Protein AF-A0A1A8CKP6-F1 (afdb_monomer_lite)

pLDDT: mean 89.67, std 7.78, range [50.56, 97.0]

Organism: Nothobranchius kadleci (NCBI:txid1051664)

Radius of gyration: 50.71 Å; chains: 1; bounding box: 102×55×140 Å

InterPro domains:
  IPR008795 Prominin [PF05478] (8-173)
  IPR008795 Prominin [PTHR22730] (8-176)

Structure (mmCIF, N/CA/C/O backbone):
data_AF-A0A1A8CKP6-F1
#
_entry.id   AF-A0A1A8CKP6-F1
#
loop_
_atom_site.group_PDB
_atom_site.id
_atom_site.type_symbol
_atom_site.label_atom_id
_atom_site.label_alt_id
_atom_site.label_comp_id
_atom_site.label_asym_id
_atom_site.label_entity_id
_atom_site.label_seq_id
_atom_site.pdbx_PDB_ins_code
_atom_site.Cartn_x
_atom_site.Cartn_y
_atom_site.Cartn_z
_atom_site.occupancy
_atom_site.B_iso_or_equiv
_atom_site.auth_seq_id
_atom_site.auth_comp_id
_atom_site.auth_asym_id
_atom_site.auth_atom_id
_atom_site.pdbx_PDB_model_num
ATOM 1 N N . ALA A 1 1 ? -4.668 2.324 26.927 1.00 61.16 1 ALA A N 1
ATOM 2 C CA . ALA 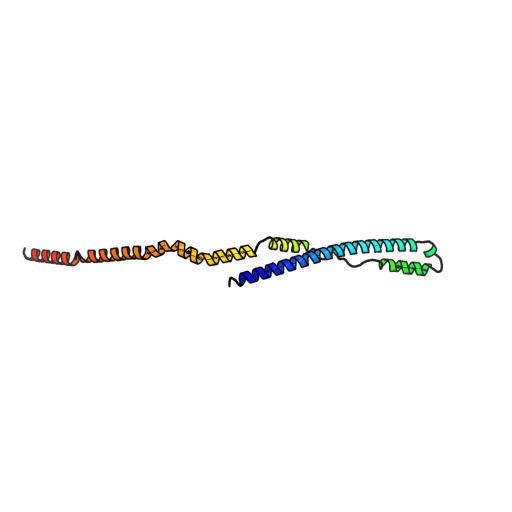A 1 1 ? -4.514 1.127 26.066 1.00 61.16 1 ALA A CA 1
ATOM 3 C C . ALA A 1 1 ? -5.245 1.332 24.735 1.00 61.16 1 ALA A C 1
ATOM 5 O O . ALA A 1 1 ? -4.604 1.538 23.712 1.00 61.16 1 ALA A O 1
ATOM 6 N N . LEU A 1 2 ? -6.572 1.483 24.782 1.00 67.00 2 LEU A N 1
ATOM 7 C CA . LEU A 1 2 ? -7.364 2.400 23.939 1.00 67.00 2 LEU A CA 1
ATOM 8 C C . LEU A 1 2 ? -6.709 3.827 24.022 1.00 67.00 2 LEU A C 1
ATOM 10 O O . LEU A 1 2 ? -5.771 3.989 24.779 1.00 67.00 2 LEU A O 1
ATOM 14 N N . ARG A 1 3 ? -7.046 4.888 23.297 1.00 71.12 3 ARG A N 1
ATOM 15 C CA . ARG A 1 3 ? -6.245 6.116 23.032 1.00 71.12 3 ARG A CA 1
ATOM 16 C C . ARG A 1 3 ? -4.910 5.836 22.337 1.00 71.12 3 ARG A C 1
ATOM 18 O O . ARG A 1 3 ? -4.742 6.246 21.197 1.00 71.12 3 ARG A O 1
ATOM 25 N N . MET A 1 4 ? -4.011 5.064 22.950 1.00 77.81 4 MET A N 1
ATOM 26 C CA . MET A 1 4 ? -2.770 4.607 22.307 1.00 77.81 4 MET A CA 1
ATOM 27 C C . MET A 1 4 ? -3.045 3.782 21.044 1.00 77.81 4 MET A C 1
ATOM 29 O O . MET A 1 4 ? -2.366 3.965 20.041 1.00 77.81 4 MET A O 1
ATOM 33 N N . ALA A 1 5 ? -4.055 2.907 21.063 1.00 78.69 5 ALA A N 1
ATOM 34 C CA . ALA A 1 5 ? -4.473 2.171 19.870 1.00 78.69 5 ALA A CA 1
ATOM 35 C C . ALA A 1 5 ? -4.981 3.102 18.751 1.00 78.69 5 ALA A C 1
ATOM 37 O O . ALA A 1 5 ? -4.687 2.863 17.587 1.00 78.69 5 ALA A O 1
ATOM 38 N N . GLY A 1 6 ? -5.683 4.189 19.097 1.00 83.88 6 GLY A N 1
ATOM 39 C CA . GLY A 1 6 ? -6.167 5.169 18.119 1.00 83.88 6 GLY A CA 1
ATOM 40 C C . GLY A 1 6 ? -5.024 5.940 17.464 1.00 83.88 6 GLY A C 1
ATOM 41 O O . GLY A 1 6 ? -4.939 5.980 16.242 1.00 83.88 6 GLY A O 1
ATOM 42 N N . ALA A 1 7 ? -4.080 6.432 18.271 1.00 86.44 7 ALA A N 1
ATOM 43 C CA . ALA A 1 7 ? -2.882 7.107 17.772 1.00 86.44 7 ALA A CA 1
ATOM 44 C C . ALA A 1 7 ? -2.038 6.203 16.850 1.00 86.44 7 ALA A C 1
ATOM 46 O O . ALA A 1 7 ? -1.516 6.655 15.832 1.00 86.44 7 ALA A O 1
ATOM 47 N N . LYS A 1 8 ? -1.937 4.903 17.166 1.00 88.44 8 LYS A N 1
ATOM 48 C CA . LYS A 1 8 ? -1.268 3.923 16.296 1.00 88.44 8 LYS A CA 1
ATOM 49 C C . LYS A 1 8 ? -1.976 3.757 14.951 1.00 88.44 8 LYS A C 1
ATOM 51 O O . LYS A 1 8 ? -1.299 3.677 13.931 1.00 88.44 8 LYS A O 1
ATOM 56 N N . VAL A 1 9 ? -3.310 3.722 14.938 1.00 90.38 9 VAL A N 1
ATOM 57 C CA . VAL A 1 9 ? -4.084 3.622 13.691 1.00 90.38 9 VAL A CA 1
ATOM 58 C C . VAL A 1 9 ? -3.914 4.878 12.839 1.00 90.38 9 VAL A C 1
ATOM 60 O O . VAL A 1 9 ? -3.652 4.757 11.648 1.00 90.38 9 VAL A O 1
ATOM 63 N N . GLU A 1 10 ? -3.976 6.073 13.425 1.00 89.06 10 GLU A N 1
ATOM 64 C CA . GLU A 1 10 ? -3.737 7.324 12.688 1.00 89.06 10 GLU A CA 1
ATOM 65 C C . GLU A 1 10 ? -2.333 7.375 12.076 1.00 89.06 10 GLU A C 1
ATOM 67 O O . GLU A 1 10 ? -2.177 7.718 10.902 1.00 89.06 10 GLU A O 1
ATOM 72 N N . SER A 1 11 ? -1.315 6.965 12.839 1.00 92.94 11 SER A N 1
ATOM 73 C CA . SER A 1 11 ? 0.056 6.857 12.336 1.00 92.94 11 SER A CA 1
ATOM 74 C C . SER A 1 11 ? 0.171 5.851 11.187 1.00 92.94 11 SER A C 1
ATOM 76 O O . SER A 1 11 ? 0.841 6.146 10.199 1.00 92.94 11 SER A O 1
ATOM 78 N N . ALA A 1 12 ? -0.504 4.701 11.274 1.00 92.31 12 ALA A N 1
ATOM 79 C CA . ALA A 1 12 ? -0.526 3.711 10.200 1.00 92.31 12 ALA A CA 1
ATOM 80 C C . ALA A 1 12 ? -1.236 4.239 8.943 1.00 92.31 12 ALA A C 1
ATOM 82 O O . ALA A 1 12 ? -0.729 4.064 7.841 1.00 92.31 12 ALA A O 1
ATOM 83 N N . ILE A 1 13 ? -2.364 4.943 9.087 1.00 91.50 13 ILE A N 1
ATOM 84 C CA . ILE A 1 13 ? -3.065 5.579 7.959 1.00 91.50 13 ILE A CA 1
ATOM 85 C C . ILE A 1 13 ? -2.156 6.602 7.272 1.00 91.50 13 ILE A C 1
ATOM 87 O O . ILE A 1 13 ? -2.108 6.648 6.044 1.00 91.50 13 ILE A O 1
ATOM 91 N N . LYS A 1 14 ? -1.415 7.407 8.045 1.00 92.94 14 LYS A N 1
ATOM 92 C CA . LYS A 1 14 ? -0.443 8.359 7.494 1.00 92.94 14 LYS A CA 1
ATOM 93 C C . LYS A 1 14 ? 0.638 7.641 6.679 1.00 92.94 14 LYS A C 1
ATOM 95 O O . LYS A 1 14 ? 0.820 7.976 5.514 1.00 92.94 14 LYS A O 1
ATOM 100 N N . ALA A 1 15 ? 1.263 6.610 7.246 1.00 95.06 15 ALA A N 1
ATOM 101 C CA . ALA A 1 15 ? 2.265 5.809 6.542 1.00 95.06 15 ALA A CA 1
ATOM 102 C C . ALA A 1 15 ? 1.704 5.156 5.263 1.00 95.06 15 ALA A C 1
ATOM 104 O O . ALA A 1 15 ? 2.392 5.077 4.248 1.00 95.06 15 ALA A O 1
ATOM 105 N N . MET A 1 16 ? 0.436 4.732 5.270 1.00 94.31 16 MET A N 1
ATOM 106 C CA . MET A 1 16 ? -0.230 4.169 4.089 1.00 94.31 16 MET A CA 1
ATOM 107 C C . MET A 1 16 ? -0.461 5.211 2.988 1.00 94.31 16 MET A C 1
ATOM 109 O O . MET A 1 16 ? -0.355 4.870 1.812 1.00 94.31 16 MET A O 1
ATOM 113 N N . ARG A 1 17 ? -0.738 6.476 3.335 1.00 94.50 17 ARG A N 1
ATOM 114 C CA . ARG A 1 17 ? -0.826 7.571 2.350 1.00 94.50 17 ARG A CA 1
ATOM 115 C C . ARG A 1 17 ? 0.532 7.874 1.723 1.00 94.50 17 ARG A C 1
ATOM 117 O O . ARG A 1 17 ? 0.626 7.918 0.506 1.00 94.50 17 ARG A O 1
ATOM 124 N N . GLU A 1 18 ? 1.579 7.973 2.536 1.00 96.44 18 GLU A N 1
ATOM 125 C CA . GLU A 1 18 ? 2.952 8.164 2.044 1.00 96.44 18 GLU A CA 1
ATOM 126 C C . GLU A 1 18 ? 3.391 6.988 1.151 1.00 96.44 18 GLU A C 1
ATOM 128 O O . GLU A 1 18 ? 3.979 7.177 0.089 1.00 96.44 18 GLU A O 1
ATOM 133 N N . THR A 1 19 ? 3.029 5.758 1.532 1.00 96.06 19 THR A N 1
ATOM 134 C CA . THR A 1 19 ? 3.286 4.555 0.723 1.00 96.06 19 THR A CA 1
ATOM 135 C C . THR A 1 19 ? 2.539 4.602 -0.608 1.00 96.06 19 THR A C 1
ATOM 137 O O . THR A 1 19 ? 3.095 4.208 -1.630 1.00 96.06 19 THR A O 1
ATOM 140 N N . LYS A 1 20 ? 1.292 5.090 -0.626 1.00 96.06 20 LYS A N 1
ATOM 141 C CA . LYS A 1 20 ? 0.529 5.277 -1.866 1.00 96.06 20 LYS A CA 1
ATOM 142 C C . LYS A 1 20 ? 1.260 6.225 -2.815 1.00 96.06 20 LYS A C 1
ATOM 144 O O . LYS A 1 20 ? 1.483 5.853 -3.961 1.00 96.06 20 LYS A O 1
ATOM 149 N N . GLU A 1 21 ? 1.655 7.398 -2.331 1.00 96.69 21 GLU A N 1
ATOM 150 C CA . GLU A 1 21 ? 2.362 8.406 -3.132 1.00 96.69 21 GLU A CA 1
ATOM 151 C C . GLU A 1 21 ? 3.684 7.852 -3.681 1.00 96.69 21 GLU A C 1
ATOM 153 O O . GLU A 1 21 ? 4.000 8.013 -4.860 1.00 96.69 21 GLU A O 1
ATOM 158 N N . ALA A 1 22 ? 4.437 7.122 -2.854 1.00 96.75 22 ALA A N 1
ATOM 159 C CA . ALA A 1 22 ? 5.660 6.457 -3.287 1.00 96.75 22 ALA A CA 1
ATOM 160 C C . ALA A 1 22 ? 5.398 5.415 -4.391 1.00 96.75 22 ALA A C 1
ATOM 162 O O . ALA A 1 22 ? 6.134 5.369 -5.376 1.00 96.75 22 ALA A O 1
ATOM 163 N N . LEU A 1 23 ? 4.343 4.603 -4.262 1.00 96.62 23 LEU A N 1
ATOM 164 C CA . LEU A 1 23 ? 3.963 3.614 -5.275 1.00 96.62 23 LEU A CA 1
ATOM 165 C C . LEU A 1 23 ? 3.502 4.269 -6.584 1.00 96.62 23 LEU A C 1
ATOM 167 O O . LEU A 1 23 ? 3.857 3.779 -7.653 1.00 96.62 23 LEU A O 1
ATOM 171 N N . GLU A 1 24 ? 2.758 5.374 -6.521 1.00 96.12 24 GLU A N 1
ATOM 172 C CA . GLU A 1 24 ? 2.342 6.145 -7.702 1.00 96.12 24 GLU A CA 1
ATOM 173 C C . GLU A 1 24 ? 3.556 6.728 -8.439 1.00 96.12 24 GLU A C 1
ATOM 175 O O . GLU A 1 24 ? 3.670 6.586 -9.659 1.00 96.12 24 GLU A O 1
ATOM 180 N N . ASN A 1 25 ? 4.519 7.286 -7.701 1.00 96.19 25 ASN A N 1
ATOM 181 C CA . ASN A 1 25 ? 5.767 7.800 -8.268 1.00 96.19 25 ASN A CA 1
ATOM 182 C C . ASN A 1 25 ? 6.609 6.698 -8.922 1.00 96.19 25 ASN A C 1
ATOM 184 O O . ASN A 1 25 ? 7.138 6.896 -10.018 1.00 96.19 25 ASN A O 1
ATOM 188 N N . VAL A 1 26 ? 6.722 5.530 -8.280 1.00 94.94 26 VAL A N 1
ATOM 189 C CA . VAL A 1 26 ? 7.426 4.372 -8.852 1.00 94.94 26 VAL A CA 1
ATOM 190 C C . VAL A 1 26 ? 6.719 3.878 -10.110 1.00 94.94 26 VAL A C 1
ATOM 192 O O . VAL A 1 26 ? 7.391 3.624 -11.104 1.00 94.94 26 VAL A O 1
ATOM 195 N N . SER A 1 27 ? 5.386 3.795 -10.101 1.00 94.06 27 SER A N 1
ATOM 196 C CA . SER A 1 27 ? 4.596 3.385 -11.267 1.00 94.06 27 SER A CA 1
ATOM 197 C C . SER A 1 27 ? 4.840 4.304 -12.466 1.00 94.06 27 SER A C 1
ATOM 199 O O . SER A 1 27 ? 5.135 3.827 -13.556 1.00 94.06 27 SER A O 1
ATOM 201 N N . SER A 1 28 ? 4.777 5.620 -12.250 1.00 94.75 28 SER A N 1
ATOM 202 C CA . SER A 1 28 ? 5.016 6.628 -13.292 1.00 94.75 28 SER A CA 1
ATOM 203 C C . SER A 1 28 ? 6.460 6.605 -13.809 1.00 94.75 28 SER A C 1
ATOM 205 O O . SER A 1 28 ? 6.717 6.654 -15.015 1.00 94.75 28 SER A O 1
ATOM 207 N N . SER A 1 29 ? 7.425 6.461 -12.897 1.00 94.69 29 SER A N 1
ATOM 208 C CA . SER A 1 29 ? 8.843 6.358 -13.257 1.00 94.69 29 SER A CA 1
ATOM 209 C C . SER A 1 29 ? 9.128 5.094 -14.066 1.00 94.69 29 SER A C 1
ATOM 211 O O . SER A 1 29 ? 9.914 5.136 -15.010 1.00 94.69 29 SER A O 1
ATOM 213 N N . LEU A 1 30 ? 8.482 3.978 -13.717 1.00 93.69 30 LEU A N 1
ATOM 214 C CA . LEU A 1 30 ? 8.603 2.713 -14.431 1.00 93.69 30 LEU A CA 1
ATOM 215 C C . LEU A 1 30 ? 8.048 2.821 -15.853 1.00 93.69 30 LEU A C 1
ATOM 217 O O . LEU A 1 30 ? 8.727 2.416 -16.793 1.00 93.69 30 LEU A O 1
ATOM 221 N N . GLU A 1 31 ? 6.865 3.413 -16.015 1.00 92.00 31 GLU A N 1
ATOM 222 C CA . GLU A 1 31 ? 6.255 3.659 -17.325 1.00 92.00 31 GLU A CA 1
ATOM 223 C C . GLU A 1 31 ? 7.159 4.533 -18.206 1.00 92.00 31 GLU A C 1
ATOM 225 O O . GLU A 1 31 ? 7.483 4.163 -19.335 1.00 92.00 31 GLU A O 1
ATOM 230 N N . THR A 1 32 ? 7.655 5.647 -17.657 1.00 94.06 32 THR A N 1
ATOM 231 C CA . THR A 1 32 ? 8.569 6.558 -18.365 1.00 94.06 32 THR A CA 1
ATOM 232 C C . THR A 1 32 ? 9.870 5.861 -18.765 1.00 94.06 32 THR A C 1
ATOM 234 O O . THR A 1 32 ? 10.362 6.044 -19.880 1.00 94.06 32 THR A O 1
ATOM 237 N N . LEU A 1 33 ? 10.440 5.047 -17.871 1.00 93.00 33 LEU A N 1
ATOM 238 C CA . LEU A 1 33 ? 11.661 4.292 -18.140 1.00 93.00 33 LEU A CA 1
ATOM 239 C C . LEU A 1 33 ? 11.447 3.265 -19.255 1.00 93.00 33 LEU A C 1
ATOM 241 O O . LEU A 1 33 ? 12.279 3.163 -20.154 1.00 93.00 33 LEU A O 1
ATOM 245 N N . GLN A 1 34 ? 10.347 2.514 -19.209 1.00 90.88 34 GLN A N 1
ATOM 246 C CA . GLN A 1 34 ? 10.029 1.494 -20.207 1.00 90.88 34 GLN A CA 1
ATOM 247 C C . GLN A 1 34 ? 9.763 2.111 -21.588 1.00 90.88 34 GLN A C 1
ATOM 249 O O . GLN A 1 34 ? 10.306 1.622 -22.580 1.00 90.88 34 GLN A O 1
ATOM 254 N N . ASP A 1 35 ? 9.012 3.213 -21.658 1.00 92.00 35 ASP A N 1
ATOM 255 C CA . ASP A 1 35 ? 8.773 3.951 -22.906 1.00 92.00 35 ASP A CA 1
ATOM 256 C C . ASP A 1 35 ? 10.067 4.561 -23.471 1.00 92.00 35 ASP A C 1
ATOM 258 O O . ASP A 1 35 ? 10.405 4.357 -24.641 1.00 92.00 35 ASP A O 1
ATOM 262 N N . GLY A 1 36 ? 10.843 5.257 -22.632 1.00 92.56 36 GLY A N 1
ATOM 263 C CA . GLY A 1 36 ? 12.115 5.863 -23.029 1.00 92.56 36 GLY A CA 1
ATOM 264 C C . GLY A 1 36 ? 13.126 4.829 -23.527 1.00 92.56 36 GLY A C 1
ATOM 265 O O . GLY A 1 36 ? 13.792 5.039 -24.543 1.00 92.56 36 GLY A O 1
ATOM 266 N N . MET A 1 37 ? 13.189 3.676 -22.862 1.00 90.94 37 MET A N 1
ATOM 267 C CA . MET A 1 37 ? 14.007 2.544 -23.280 1.00 90.94 37 MET A CA 1
ATOM 268 C C . MET A 1 37 ? 13.549 1.970 -24.625 1.00 90.94 37 MET A C 1
ATOM 270 O O . MET A 1 37 ? 14.383 1.740 -25.501 1.00 90.94 37 MET A O 1
ATOM 274 N N . GLY A 1 38 ? 12.241 1.766 -24.814 1.00 90.56 38 GLY A N 1
ATOM 275 C CA . GLY A 1 38 ? 11.685 1.265 -26.072 1.00 90.56 38 GLY A CA 1
ATOM 276 C C . GLY A 1 38 ? 12.020 2.180 -27.253 1.00 90.56 38 GLY A C 1
ATOM 277 O O . GLY A 1 38 ? 12.462 1.710 -28.304 1.00 90.56 38 GLY A O 1
ATOM 278 N N . LYS A 1 39 ? 11.908 3.498 -27.055 1.00 93.81 39 LYS A N 1
ATOM 279 C CA . LYS A 1 39 ? 12.308 4.510 -28.044 1.00 93.81 39 LYS A CA 1
ATOM 280 C C . LYS A 1 39 ? 13.804 4.465 -28.338 1.00 93.81 39 LYS A C 1
ATOM 282 O O . LYS A 1 39 ? 14.184 4.407 -29.504 1.00 93.81 39 LYS A O 1
ATOM 287 N N . LEU A 1 40 ? 14.650 4.440 -27.307 1.00 93.25 40 LEU A N 1
ATOM 288 C CA . LEU A 1 40 ? 16.104 4.385 -27.480 1.00 93.25 40 LEU A CA 1
ATOM 289 C C . LEU A 1 40 ? 16.534 3.113 -28.224 1.00 93.25 40 LEU A C 1
ATOM 291 O O . LEU A 1 40 ? 17.385 3.176 -29.110 1.00 93.25 40 LEU A O 1
ATOM 295 N N . GLN A 1 41 ? 15.916 1.971 -27.912 1.00 92.38 41 GLN A N 1
ATOM 296 C CA . GLN A 1 41 ? 16.173 0.704 -28.590 1.00 92.38 41 GLN A CA 1
ATOM 297 C C . GLN A 1 41 ? 15.787 0.771 -30.072 1.00 92.38 41 GLN A C 1
ATOM 299 O O . GLN A 1 41 ? 16.560 0.324 -30.920 1.00 92.38 41 GLN A O 1
ATOM 304 N N . ALA A 1 42 ? 14.632 1.360 -30.395 1.00 92.81 42 ALA A N 1
ATOM 305 C CA . ALA A 1 42 ? 14.202 1.564 -31.776 1.00 92.81 42 ALA A CA 1
ATOM 306 C C . ALA A 1 42 ? 15.145 2.509 -32.541 1.00 92.81 42 ALA A C 1
ATOM 308 O O . ALA A 1 42 ? 15.540 2.197 -33.665 1.00 92.81 42 ALA A O 1
ATOM 309 N N . SER A 1 43 ? 15.563 3.620 -31.925 1.00 95.69 43 SER A N 1
ATOM 310 C CA . SER A 1 43 ? 16.521 4.558 -32.520 1.00 95.69 43 SER A CA 1
ATOM 311 C C . SER A 1 43 ? 17.871 3.898 -32.797 1.00 95.69 43 SER A C 1
ATOM 313 O O . SER A 1 43 ? 18.363 3.975 -33.917 1.00 95.69 43 SER A O 1
ATOM 315 N N . LEU A 1 44 ? 18.447 3.187 -31.822 1.00 94.69 44 LEU A N 1
ATOM 316 C CA . LEU A 1 44 ? 19.718 2.470 -31.996 1.00 94.69 44 LEU A CA 1
ATOM 317 C C . LEU A 1 44 ? 19.629 1.385 -33.074 1.00 94.69 44 LEU A C 1
ATOM 319 O O . LEU A 1 44 ? 20.559 1.232 -33.863 1.00 94.69 44 LEU A O 1
ATOM 323 N N . ALA A 1 45 ? 18.513 0.653 -33.140 1.00 93.69 45 ALA A N 1
ATOM 324 C CA . ALA A 1 45 ? 18.280 -0.324 -34.199 1.00 93.69 45 ALA A CA 1
ATOM 325 C C . ALA A 1 45 ? 18.227 0.341 -35.585 1.00 93.69 45 ALA A C 1
ATOM 327 O O . ALA A 1 45 ? 18.812 -0.185 -36.534 1.00 93.69 45 ALA A O 1
ATOM 328 N N . GLY A 1 46 ? 17.584 1.509 -35.687 1.00 95.81 46 GLY A N 1
ATOM 329 C CA . GLY A 1 46 ? 17.557 2.329 -36.898 1.00 95.81 46 GLY A CA 1
ATOM 330 C C . GLY A 1 46 ? 18.950 2.798 -37.320 1.00 95.81 46 GLY A C 1
ATOM 331 O O . GLY A 1 46 ? 19.356 2.554 -38.453 1.00 95.81 46 GLY A O 1
ATOM 332 N N . GLU A 1 47 ? 19.720 3.387 -36.405 1.00 95.75 47 GLU A N 1
ATOM 333 C CA . GLU A 1 47 ? 21.097 3.831 -36.667 1.00 95.75 47 GLU A CA 1
ATOM 334 C C . GLU A 1 47 ? 22.007 2.671 -37.078 1.00 95.75 47 GLU A C 1
ATOM 336 O O . GLU A 1 47 ? 22.771 2.768 -38.040 1.00 95.75 47 GLU A O 1
ATOM 341 N N . ARG A 1 48 ? 21.883 1.523 -36.404 1.00 95.88 48 ARG A N 1
ATOM 342 C CA . ARG A 1 48 ? 22.624 0.310 -36.754 1.00 95.88 48 ARG A CA 1
ATOM 343 C C . ARG A 1 48 ? 22.286 -0.172 -38.163 1.00 95.88 48 ARG A C 1
ATOM 345 O O . ARG A 1 48 ? 23.195 -0.563 -38.894 1.00 95.88 48 ARG A O 1
ATOM 352 N N . ALA A 1 49 ? 21.011 -0.152 -38.552 1.00 96.00 49 ALA A N 1
ATOM 353 C CA . ALA A 1 49 ? 20.582 -0.520 -39.898 1.00 96.00 49 ALA A CA 1
ATOM 354 C C . ALA A 1 49 ? 21.107 0.471 -40.949 1.00 96.00 49 ALA A C 1
ATOM 356 O O . ALA A 1 49 ? 21.663 0.046 -41.961 1.00 96.00 49 ALA A O 1
ATOM 357 N N . SER A 1 50 ? 21.013 1.775 -40.682 1.00 96.56 50 SER A N 1
ATOM 358 C CA . SER A 1 50 ? 21.551 2.832 -41.547 1.00 96.56 50 SER A CA 1
ATOM 359 C C . SER A 1 50 ? 23.055 2.679 -41.759 1.00 96.56 50 SER A C 1
ATOM 361 O O . SER A 1 50 ? 23.516 2.656 -42.898 1.00 96.56 50 SER A O 1
ATOM 363 N N . LEU A 1 51 ? 23.827 2.483 -40.687 1.00 95.44 51 LEU A N 1
ATOM 364 C CA . LEU A 1 51 ? 25.266 2.233 -40.783 1.00 95.44 51 LEU A CA 1
ATOM 365 C C . LEU A 1 51 ? 25.569 0.928 -41.521 1.00 95.44 51 LEU A C 1
ATOM 367 O O . LEU A 1 51 ? 26.478 0.896 -42.343 1.00 95.44 51 LEU A O 1
ATOM 371 N N . SER A 1 52 ? 24.806 -0.139 -41.276 1.00 95.69 52 SER A N 1
ATOM 372 C CA . SER A 1 52 ? 24.957 -1.400 -42.010 1.00 95.69 52 SER A CA 1
ATOM 373 C C . SER A 1 52 ? 24.746 -1.211 -43.515 1.00 95.69 52 SER A C 1
ATOM 375 O O . SER A 1 52 ? 25.507 -1.763 -44.310 1.00 95.69 52 SER A O 1
ATOM 377 N N . ASN A 1 53 ? 23.755 -0.409 -43.912 1.00 95.75 53 ASN A N 1
ATOM 378 C CA . ASN A 1 53 ? 23.494 -0.083 -45.313 1.00 95.75 53 ASN A CA 1
ATOM 379 C C . ASN A 1 53 ? 24.647 0.728 -45.917 1.00 95.75 53 ASN A C 1
ATOM 381 O O . ASN A 1 53 ? 25.154 0.361 -46.972 1.00 95.75 53 ASN A O 1
ATOM 385 N N . THR A 1 54 ? 25.131 1.760 -45.219 1.00 93.94 54 THR A N 1
ATOM 386 C CA . THR A 1 54 ? 26.294 2.553 -45.653 1.00 93.94 54 THR A CA 1
ATOM 387 C C . THR A 1 54 ? 27.551 1.692 -45.804 1.00 93.94 54 THR A C 1
ATOM 389 O O . THR A 1 54 ? 28.279 1.816 -46.781 1.00 93.94 54 THR A O 1
ATOM 392 N N . LEU A 1 55 ? 27.801 0.766 -44.875 1.00 93.75 55 LEU A N 1
ATOM 393 C CA . LEU A 1 55 ? 28.949 -0.150 -44.930 1.00 93.75 55 LEU A CA 1
ATOM 394 C C . LEU A 1 55 ? 28.816 -1.252 -45.992 1.00 93.75 55 LEU A C 1
ATOM 396 O O . LEU A 1 55 ? 29.775 -2.003 -46.199 1.00 93.75 55 LEU A O 1
ATOM 400 N N . SER A 1 56 ? 27.643 -1.369 -46.618 1.00 92.56 56 SER A N 1
ATOM 401 C CA . SER A 1 56 ? 27.385 -2.263 -47.750 1.00 92.56 56 SER A CA 1
ATOM 402 C C . SER A 1 56 ? 27.650 -1.587 -49.100 1.00 92.56 56 SER A C 1
ATOM 404 O O . SER A 1 56 ? 27.542 -2.244 -50.134 1.00 92.56 56 SER A O 1
ATOM 406 N N . ASP A 1 57 ? 28.009 -0.297 -49.107 1.00 92.50 57 ASP A N 1
ATOM 407 C CA . ASP A 1 57 ? 28.392 0.420 -50.320 1.00 92.50 57 ASP A CA 1
ATOM 408 C C . ASP A 1 57 ? 29.617 -0.244 -50.990 1.00 92.50 57 ASP A C 1
ATOM 410 O O . ASP A 1 57 ? 30.566 -0.635 -50.297 1.00 92.50 57 ASP A O 1
ATOM 414 N N . PRO A 1 58 ? 29.653 -0.367 -52.330 1.00 89.44 58 PRO A N 1
ATOM 415 C CA . PRO A 1 58 ? 30.791 -0.945 -53.042 1.00 89.44 58 PRO A CA 1
ATOM 416 C C . PRO A 1 58 ? 32.146 -0.295 -52.709 1.00 89.44 58 PRO A C 1
ATOM 418 O O . PRO A 1 58 ? 33.165 -0.993 -52.694 1.00 89.44 58 PRO A O 1
ATOM 421 N N .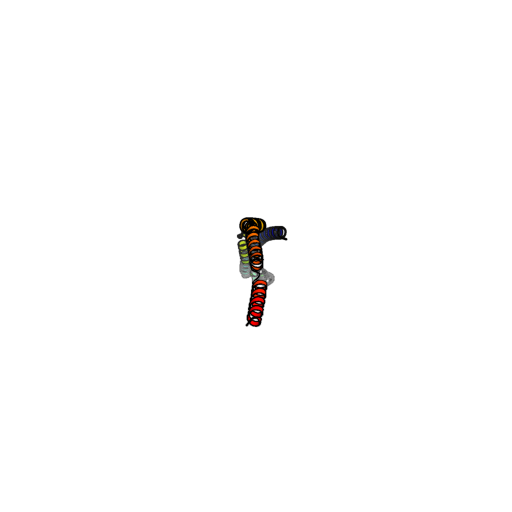 ALA A 1 59 ? 32.188 0.996 -52.366 1.00 88.31 59 ALA A N 1
ATOM 422 C CA . ALA A 1 59 ? 33.401 1.689 -51.925 1.00 88.31 59 ALA A CA 1
ATOM 423 C C . ALA A 1 59 ? 33.980 1.119 -50.616 1.00 88.31 59 ALA A C 1
ATOM 425 O O . ALA A 1 59 ? 35.182 1.222 -50.378 1.00 88.31 59 ALA A O 1
ATOM 426 N N . CYS A 1 60 ? 33.164 0.455 -49.791 1.00 90.56 60 CYS A N 1
ATOM 427 C CA . CYS A 1 60 ? 33.606 -0.244 -48.581 1.00 90.56 60 CYS A CA 1
ATOM 428 C C . CYS A 1 60 ? 34.181 -1.649 -48.841 1.00 90.56 60 CYS A C 1
ATOM 430 O O . CYS A 1 60 ? 34.701 -2.282 -47.916 1.00 90.56 60 CYS A O 1
ATOM 432 N N . THR A 1 61 ? 34.114 -2.154 -50.076 1.00 84.50 61 THR A N 1
ATOM 433 C CA . THR A 1 61 ? 34.593 -3.507 -50.423 1.00 84.50 61 THR A CA 1
ATOM 434 C C . THR A 1 61 ? 35.931 -3.527 -51.156 1.00 84.50 61 THR A C 1
ATOM 436 O O . THR A 1 61 ? 36.621 -4.539 -51.097 1.00 84.50 61 THR A O 1
ATOM 439 N N . ASN A 1 62 ? 36.350 -2.412 -51.766 1.00 79.25 62 ASN A N 1
ATOM 440 C CA . ASN A 1 62 ? 37.558 -2.350 -52.589 1.00 79.25 62 ASN A CA 1
ATOM 441 C C . ASN A 1 62 ? 38.493 -1.204 -52.164 1.00 79.25 62 ASN A C 1
ATOM 443 O O . ASN A 1 62 ? 38.057 -0.080 -51.930 1.00 79.25 62 ASN A O 1
ATOM 447 N N . GLY A 1 63 ? 39.801 -1.474 -52.112 1.00 77.12 63 GLY A N 1
ATOM 448 C CA . GLY A 1 63 ? 40.837 -0.464 -51.862 1.00 77.12 63 GLY A CA 1
ATOM 449 C C . GLY A 1 63 ? 41.162 -0.205 -50.384 1.00 77.12 63 GLY A C 1
ATOM 450 O O . GLY A 1 63 ? 40.786 -0.964 -49.491 1.00 77.12 63 GLY A O 1
ATOM 451 N N . ALA A 1 64 ? 41.899 0.882 -50.127 1.00 82.44 64 ALA A N 1
ATOM 452 C CA . ALA A 1 64 ? 42.513 1.185 -48.826 1.00 82.44 64 ALA A CA 1
ATOM 453 C C . ALA A 1 64 ? 41.512 1.373 -47.665 1.00 82.44 64 ALA A C 1
ATOM 455 O O . ALA A 1 64 ? 41.884 1.229 -46.503 1.00 82.44 64 ALA A O 1
ATOM 456 N N . VAL A 1 65 ? 40.242 1.666 -47.967 1.00 88.62 65 VAL A N 1
ATOM 457 C CA . VAL A 1 65 ? 39.194 1.964 -46.971 1.00 88.62 65 VAL A CA 1
ATOM 458 C C . VAL A 1 65 ? 38.478 0.701 -46.468 1.00 88.62 65 VAL A C 1
ATOM 460 O O . VAL A 1 65 ? 37.817 0.733 -45.429 1.00 88.62 65 VAL A O 1
ATOM 463 N N . SER A 1 66 ? 38.646 -0.436 -47.157 1.00 91.88 66 SER A N 1
ATOM 464 C CA . SER A 1 66 ? 37.938 -1.687 -46.847 1.00 91.88 66 SER A CA 1
ATOM 465 C C . SER A 1 66 ? 38.208 -2.189 -45.425 1.00 91.88 66 SER A C 1
ATOM 467 O O . SER A 1 66 ? 37.291 -2.628 -44.726 1.00 91.88 66 SER A O 1
ATOM 469 N N . HIS A 1 67 ? 39.453 -2.062 -44.953 1.00 92.00 67 HIS A N 1
ATOM 470 C CA . HIS A 1 67 ? 39.815 -2.458 -43.593 1.00 92.00 67 HIS A CA 1
ATOM 471 C C . HIS A 1 67 ? 39.025 -1.665 -42.542 1.00 92.00 67 HIS A C 1
ATOM 473 O O . HIS A 1 67 ? 38.450 -2.258 -41.630 1.00 92.00 67 HIS A O 1
ATOM 479 N N . THR A 1 68 ? 38.913 -0.346 -42.715 1.00 93.12 68 THR A N 1
ATOM 480 C CA . THR A 1 68 ? 38.134 0.522 -41.823 1.00 93.12 68 THR A CA 1
ATOM 481 C C . THR A 1 68 ? 36.656 0.136 -41.824 1.00 93.12 68 THR A C 1
ATOM 483 O O . THR A 1 68 ? 36.074 -0.034 -40.755 1.00 93.12 68 THR A O 1
ATOM 486 N N . CYS A 1 69 ? 36.052 -0.087 -42.996 1.00 94.88 69 CYS A N 1
ATOM 487 C CA . CYS A 1 69 ? 34.651 -0.507 -43.081 1.00 94.88 69 CYS A CA 1
ATOM 488 C C . CYS A 1 69 ? 34.394 -1.849 -42.379 1.00 94.88 69 CYS A C 1
ATOM 490 O O . CYS A 1 69 ? 33.393 -1.999 -41.680 1.00 94.88 69 CYS A O 1
ATOM 492 N N . ASN A 1 70 ? 35.300 -2.822 -42.525 1.00 93.00 70 ASN A N 1
ATOM 493 C CA . ASN A 1 70 ? 35.194 -4.122 -41.857 1.00 93.00 70 ASN A CA 1
ATOM 494 C C . ASN A 1 70 ? 35.300 -3.997 -40.330 1.00 93.00 70 ASN A C 1
ATOM 496 O O . ASN A 1 70 ? 34.536 -4.645 -39.613 1.00 93.00 70 ASN A O 1
ATOM 500 N N . THR A 1 71 ? 36.195 -3.138 -39.838 1.00 94.81 71 THR A N 1
ATOM 501 C CA . THR A 1 71 ? 36.340 -2.850 -38.405 1.00 94.81 71 THR A CA 1
ATOM 502 C C . THR A 1 71 ? 35.091 -2.183 -37.831 1.00 94.81 71 THR A C 1
ATOM 504 O O . THR A 1 71 ? 34.628 -2.580 -36.770 1.00 94.81 71 THR A O 1
ATOM 507 N N . ILE A 1 72 ? 34.480 -1.224 -38.531 1.00 94.25 72 ILE A N 1
ATOM 508 C CA . ILE A 1 72 ? 33.215 -0.619 -38.074 1.00 94.25 72 ILE A CA 1
ATOM 509 C C . ILE A 1 72 ? 32.090 -1.664 -38.096 1.00 94.25 72 ILE A C 1
ATOM 511 O O . ILE A 1 72 ? 31.280 -1.746 -37.176 1.00 94.25 72 ILE A O 1
ATOM 515 N N . ARG A 1 73 ? 32.046 -2.526 -39.118 1.00 94.62 73 ARG A N 1
ATOM 516 C CA . ARG A 1 73 ? 31.015 -3.568 -39.220 1.00 94.62 73 ARG A CA 1
ATOM 517 C C . ARG A 1 73 ? 31.068 -4.553 -38.054 1.00 94.62 73 ARG A C 1
ATOM 519 O O . ARG A 1 73 ? 30.016 -4.977 -37.582 1.00 94.62 73 ARG A O 1
ATOM 526 N N . SER A 1 74 ? 32.264 -4.897 -37.573 1.00 94.44 74 SER A N 1
ATOM 527 C CA . SER A 1 74 ? 32.421 -5.795 -36.423 1.00 94.44 74 SER A CA 1
ATOM 528 C C . SER A 1 74 ? 31.978 -5.154 -35.102 1.00 94.44 74 SER A C 1
ATOM 530 O O . SER A 1 74 ? 31.555 -5.872 -34.195 1.00 94.44 74 SER A O 1
ATOM 532 N N . THR A 1 75 ? 31.989 -3.820 -34.999 1.00 94.94 75 THR A N 1
ATO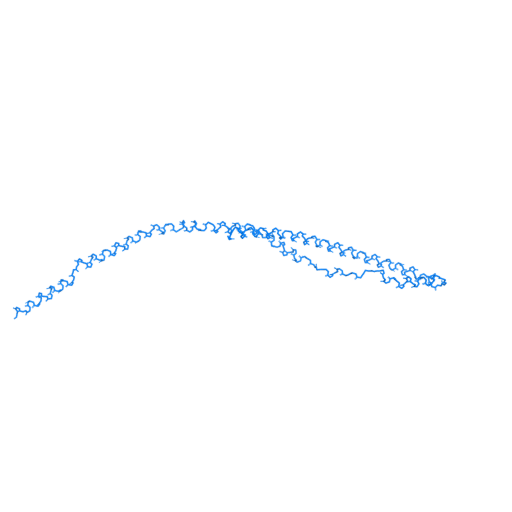M 533 C CA . THR A 1 75 ? 31.534 -3.097 -33.802 1.00 94.94 75 THR A CA 1
ATOM 534 C C . THR A 1 75 ? 30.051 -2.736 -33.828 1.00 94.94 75 THR A C 1
ATOM 536 O O . THR A 1 75 ? 29.498 -2.445 -32.771 1.00 94.94 75 THR A O 1
ATOM 539 N N . LEU A 1 76 ? 29.351 -2.837 -34.967 1.00 93.75 76 LEU A N 1
ATOM 540 C CA . LEU A 1 76 ? 27.920 -2.498 -35.065 1.00 93.75 76 LEU A CA 1
ATOM 541 C C . LEU A 1 76 ? 27.023 -3.246 -34.074 1.00 93.75 76 LEU A C 1
ATOM 543 O O . LEU A 1 76 ? 25.999 -2.715 -33.654 1.00 93.75 76 LEU A O 1
ATOM 547 N N . ALA A 1 77 ? 27.383 -4.470 -33.683 1.00 89.88 77 ALA A N 1
ATOM 548 C CA . ALA A 1 77 ? 26.627 -5.221 -32.682 1.00 89.88 77 ALA A CA 1
ATOM 549 C C . ALA A 1 77 ? 26.660 -4.580 -31.284 1.00 89.88 77 ALA A C 1
ATOM 551 O O . ALA A 1 77 ? 25.771 -4.847 -30.481 1.00 89.88 77 ALA A O 1
ATOM 552 N N . GLN A 1 78 ? 27.650 -3.727 -31.015 1.00 91.62 78 GLN A N 1
ATOM 553 C CA . GLN A 1 78 ? 27.771 -2.963 -29.775 1.00 91.62 78 GLN A CA 1
ATOM 554 C C . GLN A 1 78 ? 26.820 -1.754 -29.753 1.00 91.62 78 GLN A C 1
ATOM 556 O O . GLN A 1 78 ? 26.552 -1.216 -28.683 1.00 91.62 78 GLN A O 1
ATOM 561 N N . LEU A 1 79 ? 26.280 -1.343 -30.911 1.00 91.12 79 LEU A N 1
ATOM 562 C CA . LEU A 1 79 ? 25.272 -0.288 -31.019 1.00 91.12 79 LEU A CA 1
ATOM 563 C C . LEU A 1 79 ? 23.882 -0.863 -30.713 1.00 91.12 79 LEU A C 1
ATOM 565 O O . LEU A 1 79 ? 23.079 -1.166 -31.597 1.00 91.12 79 LEU A O 1
ATOM 569 N N . GLY A 1 80 ? 23.633 -1.071 -29.427 1.00 87.81 80 GLY A N 1
ATOM 570 C CA . GLY A 1 80 ? 22.395 -1.611 -28.890 1.00 87.81 80 GLY A CA 1
ATOM 571 C C . GLY A 1 80 ? 22.367 -1.482 -27.374 1.00 87.81 80 GLY A C 1
ATOM 572 O O . GLY A 1 80 ? 23.347 -1.073 -26.753 1.00 87.81 80 GLY A O 1
ATOM 573 N N . ILE A 1 81 ? 21.231 -1.824 -26.773 1.00 84.81 81 ILE A N 1
ATOM 574 C CA . ILE A 1 81 ? 21.061 -1.768 -25.322 1.00 84.81 81 ILE A CA 1
ATOM 575 C C . ILE A 1 81 ? 20.900 -3.190 -24.795 1.00 84.81 81 ILE A C 1
ATOM 577 O O . ILE A 1 81 ? 20.041 -3.929 -25.266 1.00 84.81 81 ILE A O 1
ATOM 581 N N . ASN A 1 82 ? 21.704 -3.551 -23.794 1.00 81.75 82 ASN A N 1
ATOM 582 C CA . ASN A 1 82 ? 21.652 -4.866 -23.141 1.00 81.75 82 ASN A CA 1
ATOM 583 C C . ASN A 1 82 ? 20.859 -4.856 -21.822 1.00 81.75 82 ASN A C 1
ATOM 585 O O . ASN A 1 82 ? 20.855 -5.848 -21.094 1.00 81.75 82 ASN A O 1
ATOM 589 N N . ALA A 1 83 ? 20.225 -3.735 -21.483 1.00 81.06 83 ALA A N 1
ATOM 590 C CA . ALA A 1 83 ? 19.399 -3.626 -20.292 1.00 81.06 83 ALA A CA 1
ATOM 591 C C . ALA A 1 83 ? 17.978 -4.120 -20.590 1.00 81.06 83 ALA A C 1
ATOM 593 O O . ALA A 1 83 ? 17.379 -3.727 -21.585 1.00 81.06 83 ALA A O 1
ATOM 594 N N . ASP A 1 84 ? 17.438 -4.965 -19.717 1.00 81.69 84 ASP A N 1
ATOM 595 C CA . ASP A 1 84 ? 16.071 -5.472 -19.820 1.00 81.69 84 ASP A CA 1
ATOM 596 C C . ASP A 1 84 ? 15.260 -5.015 -18.603 1.00 81.69 84 ASP A C 1
ATOM 598 O O . ASP A 1 84 ? 15.315 -5.612 -17.526 1.00 81.69 84 ASP A O 1
ATOM 602 N N . PHE A 1 85 ? 14.515 -3.926 -18.789 1.00 81.50 85 PHE A N 1
ATOM 603 C CA . PHE A 1 85 ? 13.662 -3.328 -17.760 1.00 81.50 85 PHE A CA 1
ATOM 604 C C . PHE A 1 85 ? 12.229 -3.878 -17.768 1.00 81.50 85 PHE A C 1
ATOM 606 O O . PHE A 1 85 ? 11.418 -3.480 -16.931 1.00 81.50 85 PHE A O 1
ATOM 613 N N . SER A 1 86 ? 11.911 -4.832 -18.654 1.00 79.62 86 SER A N 1
ATOM 614 C CA . SER A 1 86 ? 10.630 -5.556 -18.603 1.00 79.62 86 SER A CA 1
ATOM 615 C C . SER A 1 86 ? 10.514 -6.437 -17.352 1.00 79.62 86 SER A C 1
ATOM 617 O O . SER A 1 86 ? 9.420 -6.802 -16.935 1.00 79.62 86 SER A O 1
ATOM 619 N N . LYS A 1 87 ? 11.655 -6.733 -16.714 1.00 80.81 87 LYS A N 1
ATOM 620 C CA . LYS A 1 87 ? 11.763 -7.508 -15.472 1.00 80.81 87 LYS A CA 1
ATOM 621 C C . LYS A 1 87 ? 11.501 -6.700 -14.204 1.00 80.81 87 LYS A C 1
ATOM 623 O O . LYS A 1 87 ? 11.495 -7.280 -13.118 1.00 80.81 87 LYS A O 1
ATOM 628 N N . LEU A 1 88 ? 11.339 -5.380 -14.308 1.00 87.31 88 LEU A N 1
ATOM 629 C CA . LEU A 1 88 ? 11.002 -4.567 -13.146 1.00 87.31 88 LEU A CA 1
ATOM 630 C C . LEU A 1 88 ? 9.587 -4.926 -12.659 1.00 87.31 88 LEU A C 1
ATOM 632 O O . LEU A 1 88 ? 8.677 -5.069 -13.476 1.00 87.31 88 LEU A O 1
ATOM 636 N N . PRO A 1 89 ? 9.395 -5.114 -11.342 1.00 87.12 89 PRO A N 1
ATOM 637 C CA . PRO A 1 89 ? 8.128 -5.578 -10.802 1.00 87.12 89 PRO A CA 1
ATOM 638 C C . PRO A 1 89 ? 7.025 -4.532 -10.983 1.00 87.12 89 PRO A C 1
ATOM 640 O O . PRO A 1 89 ? 7.203 -3.360 -10.654 1.00 87.12 89 PRO A O 1
ATOM 643 N N . ASP A 1 90 ? 5.861 -4.990 -11.444 1.00 88.94 90 ASP A N 1
ATOM 644 C CA . ASP A 1 90 ? 4.650 -4.177 -11.498 1.00 88.94 90 ASP A CA 1
ATOM 645 C C . ASP A 1 90 ? 4.143 -3.859 -10.081 1.00 88.94 90 ASP A C 1
ATOM 647 O O . ASP A 1 90 ? 3.914 -4.747 -9.252 1.00 88.94 90 ASP A O 1
ATOM 651 N N . VAL A 1 91 ? 3.941 -2.570 -9.813 1.00 94.31 91 VAL A N 1
ATOM 652 C CA . VAL A 1 91 ? 3.447 -2.057 -8.530 1.00 94.31 91 VAL A CA 1
ATOM 653 C C . VAL A 1 91 ? 1.927 -1.881 -8.498 1.00 94.31 91 VAL A C 1
ATOM 655 O O . VAL A 1 91 ? 1.373 -1.608 -7.430 1.00 94.31 91 VAL A O 1
ATOM 658 N N . SER A 1 92 ? 1.221 -2.104 -9.612 1.00 93.00 92 SER A N 1
ATOM 659 C CA . SER A 1 92 ? -0.229 -1.885 -9.736 1.00 93.00 92 SER A CA 1
ATOM 660 C C . SER A 1 92 ? -1.033 -2.654 -8.689 1.00 93.00 92 SER A C 1
ATOM 662 O O . SER A 1 92 ? -1.967 -2.119 -8.089 1.00 93.00 92 SER A O 1
ATOM 664 N N . ARG A 1 93 ? -0.640 -3.900 -8.390 1.00 94.38 93 ARG A N 1
ATOM 665 C CA . ARG A 1 93 ? -1.294 -4.708 -7.348 1.00 94.38 93 ARG A CA 1
ATOM 666 C C . ARG A 1 93 ? -1.096 -4.121 -5.949 1.00 94.38 93 ARG A C 1
ATOM 668 O O . ARG A 1 93 ? -2.046 -4.068 -5.170 1.00 94.38 93 ARG A O 1
ATOM 675 N N . ALA A 1 94 ? 0.120 -3.686 -5.622 1.00 94.38 94 ALA A N 1
ATOM 676 C CA . ALA A 1 94 ? 0.406 -3.058 -4.334 1.00 94.38 94 ALA A CA 1
ATOM 677 C C . ALA A 1 94 ? -0.386 -1.750 -4.182 1.00 94.38 94 ALA A C 1
ATOM 679 O O . ALA A 1 94 ? -1.019 -1.526 -3.149 1.00 94.38 94 ALA A O 1
ATOM 680 N N . LEU A 1 95 ? -0.439 -0.944 -5.244 1.00 95.75 95 LEU A N 1
ATOM 681 C CA . LEU A 1 95 ? -1.201 0.299 -5.285 1.00 95.75 95 LEU A CA 1
ATOM 682 C C . LEU A 1 95 ? -2.712 0.058 -5.115 1.00 95.75 95 LEU A C 1
ATOM 684 O O . LEU A 1 95 ? -3.374 0.772 -4.360 1.00 95.75 95 LEU A O 1
ATOM 688 N N . ALA A 1 96 ? -3.267 -0.977 -5.753 1.00 95.62 96 ALA A N 1
ATOM 689 C CA . ALA A 1 96 ? -4.670 -1.364 -5.594 1.00 95.62 96 ALA A CA 1
ATOM 690 C C . ALA A 1 96 ? -5.002 -1.782 -4.150 1.00 95.62 96 ALA A C 1
ATOM 692 O O . ALA A 1 96 ? -6.036 -1.381 -3.604 1.00 95.62 96 ALA A O 1
ATOM 693 N N . ASN A 1 97 ? -4.109 -2.536 -3.505 1.00 95.19 97 ASN A N 1
ATOM 694 C CA . ASN A 1 97 ? -4.274 -2.955 -2.113 1.00 95.19 97 ASN A CA 1
ATOM 695 C C . ASN A 1 97 ? -4.260 -1.754 -1.158 1.00 95.19 97 ASN A C 1
ATOM 697 O O . ASN A 1 97 ? -5.158 -1.619 -0.325 1.00 95.19 97 ASN A O 1
ATOM 701 N N . VAL A 1 98 ? -3.291 -0.846 -1.311 1.00 95.69 98 VAL A N 1
ATOM 702 C CA . VAL A 1 98 ? -3.201 0.369 -0.486 1.00 95.69 98 VAL A CA 1
ATOM 703 C C . VAL A 1 98 ? -4.429 1.260 -0.694 1.00 95.69 98 VAL A C 1
ATOM 705 O O . VAL A 1 98 ? -5.030 1.707 0.282 1.00 95.69 98 VAL A O 1
ATOM 708 N N . ASN A 1 99 ? -4.878 1.451 -1.938 1.00 94.19 99 ASN A N 1
ATOM 709 C CA . ASN A 1 99 ? -6.099 2.205 -2.234 1.00 94.19 99 ASN A CA 1
ATOM 710 C C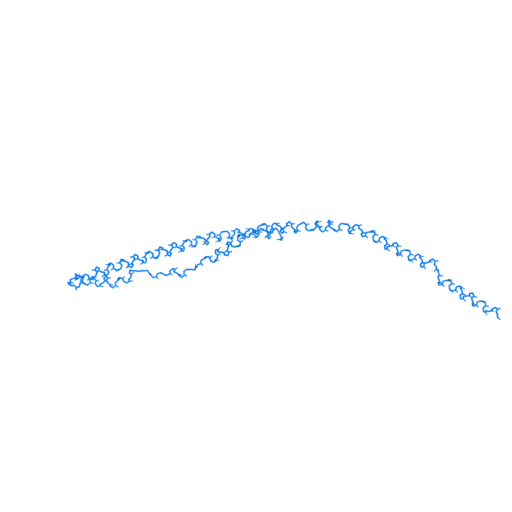 . ASN A 1 99 ? -7.351 1.573 -1.613 1.00 94.19 99 ASN A C 1
ATOM 712 O O . ASN A 1 99 ? -8.225 2.291 -1.135 1.00 94.19 99 ASN A O 1
ATOM 716 N N . THR A 1 100 ? -7.449 0.243 -1.594 1.00 94.38 100 THR A N 1
ATOM 717 C CA . THR A 1 100 ? -8.577 -0.460 -0.965 1.00 94.38 100 THR A CA 1
ATOM 718 C C . THR A 1 100 ? -8.626 -0.194 0.536 1.00 94.38 100 THR A C 1
ATOM 720 O O . THR A 1 100 ? -9.690 0.109 1.068 1.00 94.38 100 THR A O 1
ATOM 723 N N . ILE A 1 101 ? -7.476 -0.235 1.211 1.00 90.50 101 ILE A N 1
ATOM 724 C CA . ILE A 1 101 ? -7.391 0.041 2.649 1.00 90.50 101 ILE A CA 1
ATOM 725 C C . ILE A 1 101 ? -7.707 1.512 2.940 1.00 90.50 101 ILE A C 1
ATOM 727 O O . ILE A 1 101 ? -8.472 1.800 3.854 1.00 90.50 101 ILE A O 1
ATOM 731 N N . LEU A 1 102 ? -7.180 2.444 2.140 1.00 91.19 102 LEU A N 1
ATOM 732 C CA . LEU A 1 102 ? -7.406 3.882 2.328 1.00 91.19 102 LEU A CA 1
ATOM 733 C C . LEU A 1 102 ? -8.852 4.328 2.049 1.00 91.19 102 LEU A C 1
ATOM 735 O O . LEU A 1 102 ? -9.252 5.382 2.537 1.00 91.19 102 LEU A O 1
ATOM 739 N N . LYS A 1 103 ? -9.645 3.547 1.298 1.00 92.56 103 LYS A N 1
ATOM 740 C CA . LYS A 1 103 ? -11.096 3.776 1.144 1.00 92.56 103 LYS A CA 1
ATOM 741 C C . LYS A 1 103 ? -11.871 3.513 2.433 1.00 92.56 103 LYS A C 1
ATOM 743 O O . LYS A 1 103 ? -12.962 4.051 2.604 1.00 92.56 103 LYS A O 1
ATOM 748 N N . VAL A 1 104 ? -11.343 2.668 3.316 1.00 91.06 104 VAL A N 1
ATOM 749 C CA . VAL A 1 104 ? -11.965 2.395 4.609 1.00 91.06 104 VAL A CA 1
ATOM 750 C C . VAL A 1 104 ? -11.651 3.554 5.547 1.00 91.06 104 VAL A C 1
ATOM 752 O O . VAL A 1 104 ? -10.489 3.837 5.836 1.00 91.06 104 VAL A O 1
ATOM 755 N N . ASP A 1 105 ? -12.694 4.195 6.073 1.00 89.38 105 ASP A N 1
ATOM 756 C CA . ASP A 1 105 ? -12.559 5.251 7.078 1.00 89.38 105 ASP A CA 1
ATOM 757 C C . ASP A 1 105 ? -12.248 4.648 8.460 1.00 89.38 105 ASP A C 1
ATOM 759 O O . ASP A 1 105 ? -13.074 4.593 9.376 1.00 89.38 105 ASP A O 1
ATOM 763 N N . LEU A 1 106 ? -11.022 4.134 8.582 1.00 88.38 106 LEU A N 1
ATOM 764 C CA . LEU A 1 106 ? -10.473 3.557 9.805 1.00 88.38 106 LEU A CA 1
ATOM 765 C C . LEU A 1 106 ? -10.514 4.561 10.966 1.00 88.38 106 LEU A C 1
ATOM 767 O O . LEU A 1 106 ? -10.754 4.152 12.100 1.00 88.38 106 LEU A O 1
ATOM 771 N N . SER A 1 107 ? -10.346 5.860 10.696 1.00 86.75 107 SER A N 1
ATOM 772 C CA . SER A 1 107 ? -10.445 6.919 11.707 1.00 86.75 107 SER A CA 1
ATOM 773 C C . SER A 1 107 ? -11.842 6.973 12.329 1.00 86.75 107 SER A C 1
ATOM 775 O O . SER A 1 107 ? -11.971 6.936 13.553 1.00 86.75 107 SER A O 1
ATOM 777 N N . ASN A 1 108 ? -12.892 6.979 11.508 1.00 90.00 108 ASN A N 1
ATOM 778 C CA . ASN A 1 108 ? -14.279 6.964 11.972 1.00 90.00 108 ASN A CA 1
ATOM 779 C C . ASN A 1 108 ? -14.638 5.661 12.694 1.00 90.00 108 ASN A C 1
ATOM 781 O O . ASN A 1 108 ? -15.232 5.699 13.771 1.00 90.00 108 ASN A O 1
ATOM 785 N N . ILE A 1 109 ? -14.226 4.506 12.160 1.00 90.62 109 ILE A N 1
ATOM 786 C CA . ILE A 1 109 ? -14.451 3.203 12.813 1.00 90.62 109 ILE A CA 1
ATOM 787 C C . ILE A 1 109 ? -13.844 3.199 14.218 1.00 90.62 109 ILE A C 1
ATOM 789 O O . ILE A 1 109 ? -14.503 2.823 15.188 1.00 90.62 109 ILE A O 1
ATOM 793 N N . VAL A 1 110 ? -12.601 3.662 14.339 1.00 90.00 110 VAL A N 1
ATOM 794 C CA . VAL A 1 110 ? -11.900 3.751 15.617 1.00 90.00 110 VAL A CA 1
ATOM 795 C C . VAL A 1 110 ? -12.611 4.718 16.567 1.00 90.00 110 VAL A C 1
ATOM 797 O O . VAL A 1 110 ? -12.859 4.352 17.715 1.00 90.00 110 VAL A O 1
ATOM 800 N N . GLN A 1 111 ? -13.003 5.910 16.107 1.00 89.38 111 GLN A N 1
ATOM 801 C CA . GLN A 1 111 ? -13.751 6.883 16.916 1.00 89.38 111 GLN A CA 1
ATOM 802 C C . GLN A 1 111 ? -15.096 6.335 17.413 1.00 89.38 111 GLN A C 1
ATOM 804 O O . GLN A 1 111 ? -15.409 6.466 18.597 1.00 89.38 111 GLN A O 1
ATOM 809 N N . LYS A 1 112 ? -15.870 5.662 16.555 1.00 91.31 112 LYS A N 1
ATOM 810 C CA . LYS A 1 112 ? -17.125 5.001 16.950 1.00 91.31 112 LYS A CA 1
ATOM 811 C C . LYS A 1 112 ? -16.896 3.887 17.964 1.00 91.31 112 LYS A C 1
ATOM 813 O O . LYS A 1 112 ? -17.679 3.752 18.906 1.00 91.31 112 LYS A O 1
ATOM 818 N N . GLY A 1 113 ? -15.819 3.118 17.802 1.00 90.94 113 GLY A N 1
ATOM 819 C CA . GLY A 1 113 ? -15.400 2.113 18.777 1.00 90.94 113 GLY A CA 1
ATOM 820 C C . GLY A 1 113 ? -15.110 2.729 20.147 1.00 90.94 113 GLY A C 1
ATOM 821 O O . GLY A 1 113 ? -15.559 2.201 21.162 1.00 90.94 113 GLY A O 1
ATOM 822 N N . TYR A 1 114 ? -14.438 3.885 20.183 1.00 89.00 114 TYR A N 1
ATOM 823 C CA . TYR A 1 114 ? -14.193 4.634 21.419 1.00 89.00 114 TYR A CA 1
ATOM 824 C C . TYR A 1 114 ? -15.466 5.130 22.085 1.00 89.00 114 TYR A C 1
ATOM 826 O O . TYR A 1 114 ? -15.614 4.944 23.290 1.00 89.00 114 TYR A O 1
ATOM 834 N N . ALA A 1 115 ? -16.357 5.759 21.318 1.00 90.88 115 ALA A N 1
ATOM 835 C CA . ALA A 1 115 ? -17.630 6.244 21.836 1.00 90.88 115 ALA A CA 1
ATOM 836 C C . ALA A 1 115 ? -18.422 5.083 22.451 1.00 90.88 115 ALA A C 1
ATOM 838 O O . ALA A 1 115 ? -18.707 5.093 23.642 1.00 90.88 115 ALA A O 1
ATOM 839 N N . SER A 1 116 ? -18.610 4.003 21.689 1.00 93.69 116 SER A N 1
ATOM 840 C CA . SER A 1 116 ? -19.341 2.817 22.151 1.00 93.69 116 SER A CA 1
ATOM 841 C C . SER A 1 116 ? -18.738 2.222 23.428 1.00 93.69 116 SER A C 1
ATOM 843 O O . SER A 1 116 ? -19.461 1.924 24.378 1.00 93.69 116 SER A O 1
ATOM 845 N N . PHE A 1 117 ? -17.410 2.073 23.486 1.00 92.62 117 PHE A N 1
ATOM 846 C CA . PHE A 1 117 ? -16.727 1.528 24.661 1.00 92.62 117 PHE A CA 1
ATOM 847 C C . PHE A 1 117 ? -16.877 2.428 25.896 1.00 92.62 117 PHE A C 1
ATOM 849 O O . PHE A 1 117 ? -17.131 1.926 26.989 1.00 92.62 117 PHE A O 1
ATOM 856 N N . ASN A 1 118 ? -16.740 3.746 25.730 1.00 91.75 118 ASN A N 1
ATOM 857 C CA . ASN A 1 118 ? -16.844 4.710 26.828 1.00 91.75 118 ASN A CA 1
ATOM 858 C C . ASN A 1 118 ? -18.289 4.912 27.308 1.00 91.75 118 ASN A C 1
ATOM 860 O O . ASN A 1 118 ? -18.496 5.188 28.488 1.00 91.75 118 ASN A O 1
ATOM 864 N N . ASP A 1 119 ? -19.273 4.745 26.423 1.00 95.25 119 ASP A N 1
ATOM 865 C CA . ASP A 1 119 ? -20.692 4.933 26.733 1.00 95.25 119 ASP A CA 1
ATOM 866 C C . ASP A 1 119 ? -21.316 3.687 27.378 1.00 95.25 119 ASP A C 1
ATOM 868 O O . ASP A 1 119 ? -22.266 3.793 28.159 1.00 95.25 119 ASP A O 1
ATOM 872 N N . THR A 1 120 ? -20.760 2.498 27.107 1.00 96.19 120 THR A N 1
ATOM 873 C CA . THR A 1 120 ? -21.287 1.213 27.599 1.00 96.19 120 THR A CA 1
ATOM 874 C C . THR A 1 120 ? -21.494 1.175 29.123 1.00 96.19 120 THR A C 1
ATOM 876 O O . THR A 1 120 ? -22.569 0.750 29.545 1.00 96.19 120 THR A O 1
ATOM 879 N N . PRO A 1 121 ? -20.557 1.622 29.989 1.00 95.50 121 PRO A N 1
ATOM 880 C CA . PRO A 1 121 ? -20.766 1.591 31.440 1.00 95.50 121 PRO A CA 1
ATOM 881 C C . PRO A 1 121 ? -21.965 2.427 31.898 1.00 95.50 121 PRO A C 1
ATOM 883 O O . PRO A 1 121 ? -22.732 1.989 32.757 1.00 95.50 121 PRO A O 1
ATOM 886 N N . THR A 1 122 ? -22.143 3.613 31.314 1.00 95.94 122 THR A N 1
ATOM 887 C CA . THR A 1 122 ? -23.278 4.494 31.614 1.00 95.94 122 THR A CA 1
ATOM 888 C C . THR A 1 122 ? -24.577 3.860 31.136 1.00 95.94 122 THR A C 1
ATOM 890 O O . THR A 1 122 ? -25.525 3.767 31.911 1.00 95.94 122 THR A O 1
ATOM 893 N N . LEU A 1 123 ? -24.590 3.318 29.914 1.00 96.25 123 LEU A N 1
ATOM 894 C CA . LEU A 1 123 ? -25.742 2.605 29.368 1.00 96.25 123 LEU A CA 1
ATOM 895 C C . LEU A 1 123 ? -26.154 1.426 30.260 1.00 96.25 123 LEU A C 1
ATOM 897 O O . LEU A 1 123 ? -27.326 1.300 30.604 1.00 96.25 123 LEU A O 1
ATOM 901 N N . VAL A 1 124 ? -25.199 0.594 30.684 1.00 97.00 124 VAL A N 1
ATOM 902 C CA . VAL A 1 124 ? -25.453 -0.544 31.582 1.00 97.00 124 VAL A CA 1
ATOM 903 C C . VAL A 1 124 ? -25.992 -0.062 32.926 1.00 97.00 124 VAL A C 1
ATOM 905 O O . VAL A 1 124 ? -26.963 -0.623 33.436 1.00 97.00 124 VAL A O 1
ATOM 908 N N . LYS A 1 125 ? -25.409 0.991 33.506 1.00 95.88 125 LYS A N 1
ATOM 909 C CA . LYS A 1 125 ? -25.881 1.571 34.769 1.00 95.88 125 LYS A CA 1
ATOM 910 C C . LYS A 1 125 ? -27.321 2.073 34.656 1.00 95.88 125 LYS A C 1
ATOM 912 O O . LYS A 1 125 ? -28.133 1.790 35.535 1.00 95.88 125 LYS A O 1
ATOM 917 N N . ASP A 1 126 ? -27.646 2.780 33.581 1.00 96.25 126 ASP A N 1
ATOM 918 C CA . ASP A 1 126 ? -28.974 3.353 33.377 1.00 96.25 126 ASP A CA 1
ATOM 919 C C . ASP A 1 126 ? -30.016 2.268 33.083 1.00 96.25 126 ASP A C 1
ATOM 921 O O . ASP A 1 126 ? -31.097 2.277 33.676 1.00 96.25 126 ASP A O 1
ATOM 925 N N . GLN A 1 127 ? -29.668 1.274 32.262 1.00 95.38 127 GLN A N 1
ATOM 926 C CA . GLN A 1 127 ? -30.531 0.128 31.963 1.00 95.38 127 GLN A CA 1
ATOM 927 C C . GLN A 1 127 ? -30.788 -0.759 33.190 1.00 95.38 127 GLN A C 1
ATOM 929 O O . GLN A 1 127 ? -31.885 -1.293 33.348 1.00 95.38 127 GLN A O 1
ATOM 934 N N . THR A 1 128 ? -29.814 -0.903 34.093 1.00 95.19 128 THR A N 1
ATOM 935 C CA . THR A 1 128 ? -29.950 -1.748 35.296 1.00 95.19 128 THR A CA 1
ATOM 936 C C . THR A 1 128 ? -30.516 -1.009 36.511 1.00 95.19 128 THR A C 1
ATOM 938 O O . THR A 1 128 ? -30.889 -1.649 37.497 1.00 95.19 128 THR A O 1
ATOM 941 N N . LYS A 1 129 ? -30.663 0.321 36.448 1.00 95.62 129 LYS A N 1
ATOM 942 C CA . LYS A 1 129 ? -31.077 1.176 37.574 1.00 95.62 129 LYS A CA 1
ATOM 943 C C . LYS A 1 129 ? -32.364 0.712 38.260 1.00 95.62 129 LYS A C 1
ATOM 945 O O . LYS A 1 129 ? -32.416 0.666 39.488 1.00 95.62 129 LYS A O 1
ATOM 950 N N . ASN A 1 130 ? -33.389 0.359 37.484 1.00 91.88 130 ASN A N 1
ATOM 951 C CA . ASN A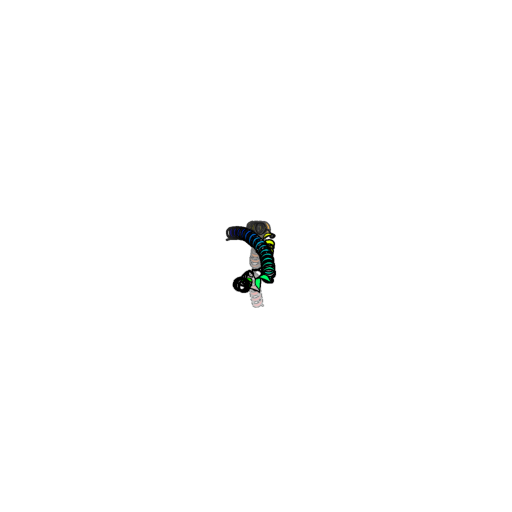 1 130 ? -34.693 -0.055 38.017 1.00 91.88 130 ASN A CA 1
ATOM 952 C C . ASN A 1 130 ? -34.656 -1.445 38.665 1.00 91.88 130 ASN A C 1
ATOM 954 O O . ASN A 1 130 ? -35.383 -1.705 39.620 1.00 91.88 130 ASN A O 1
ATOM 958 N N . ILE A 1 131 ? -33.794 -2.333 38.167 1.00 91.56 131 ILE A N 1
ATOM 959 C CA . ILE A 1 131 ? -33.607 -3.669 38.741 1.00 91.56 131 ILE A CA 1
ATOM 960 C C . ILE A 1 131 ? -32.888 -3.535 40.082 1.00 91.56 131 ILE A C 1
ATOM 962 O O . ILE A 1 131 ? -33.351 -4.049 41.099 1.00 91.56 131 ILE A O 1
ATOM 966 N N . VAL A 1 132 ? -31.788 -2.778 40.102 1.00 92.75 132 VAL A N 1
ATOM 967 C CA . VAL A 1 132 ? -30.995 -2.551 41.315 1.00 92.75 132 VAL A CA 1
ATOM 968 C C . VAL A 1 132 ? -31.822 -1.847 42.393 1.00 92.75 132 VAL A C 1
ATOM 970 O O . VAL A 1 132 ? -31.732 -2.211 43.563 1.00 92.75 132 VAL A O 1
ATOM 973 N N . SER A 1 133 ? -32.678 -0.891 42.026 1.00 92.94 133 SER A N 1
ATOM 974 C CA . SER A 1 133 ? -33.551 -0.200 42.984 1.00 92.94 133 SER A CA 1
ATOM 975 C C . SER A 1 133 ? -34.695 -1.070 43.523 1.00 92.94 133 SER A C 1
ATOM 977 O O . SER A 1 133 ? -35.203 -0.798 44.612 1.00 92.94 133 SER A O 1
ATOM 979 N N . ALA A 1 134 ? -35.086 -2.130 42.809 1.00 92.56 134 ALA A N 1
ATOM 980 C CA . ALA A 1 134 ? -36.088 -3.089 43.266 1.00 92.56 134 ALA A CA 1
ATOM 981 C C . ALA A 1 134 ? -35.521 -4.134 44.245 1.00 92.56 134 ALA A C 1
ATOM 983 O O . ALA A 1 134 ? -36.271 -4.644 45.081 1.00 92.56 134 ALA A O 1
ATOM 984 N N . LEU A 1 135 ? -34.211 -4.420 44.201 1.00 94.38 135 LEU A N 1
ATOM 985 C CA . LEU A 1 135 ? -33.568 -5.435 45.050 1.00 94.38 135 LEU A CA 1
ATOM 986 C C . LEU A 1 135 ? -33.842 -5.260 46.557 1.00 94.38 135 LEU A C 1
ATOM 988 O O . LEU A 1 135 ? -34.203 -6.252 47.191 1.00 94.38 135 LEU A O 1
ATOM 992 N N . PRO A 1 136 ? -33.762 -4.053 47.157 1.00 94.00 136 PRO A N 1
ATOM 993 C CA . PRO A 1 136 ? -34.071 -3.873 48.577 1.00 94.00 136 PRO A CA 1
ATOM 994 C C . PRO A 1 136 ? -35.524 -4.204 48.928 1.00 94.00 136 PRO A C 1
ATOM 996 O O . PRO A 1 136 ? -35.788 -4.736 50.003 1.00 94.00 136 PRO A O 1
ATOM 999 N N . ARG A 1 137 ? -36.473 -3.927 48.022 1.00 92.56 137 ARG A N 1
ATOM 1000 C CA . ARG A 1 137 ? -37.895 -4.243 48.235 1.00 92.56 137 ARG A CA 1
ATOM 1001 C C . ARG A 1 137 ? -38.132 -5.747 48.198 1.00 92.56 137 ARG A C 1
ATOM 1003 O O . ARG A 1 137 ? -38.782 -6.277 49.093 1.00 92.56 137 ARG A O 1
ATOM 1010 N N . VAL A 1 138 ? -37.565 -6.427 47.198 1.00 94.38 138 VAL A N 1
ATOM 1011 C CA . VAL A 1 138 ? -37.625 -7.893 47.082 1.00 94.38 138 VAL A CA 1
ATOM 1012 C C . VAL A 1 138 ? -36.994 -8.546 48.309 1.00 94.38 138 VAL A C 1
ATOM 1014 O O . VAL A 1 138 ? -37.602 -9.424 48.916 1.00 94.38 138 VAL A O 1
ATOM 1017 N N . LYS A 1 139 ? -35.819 -8.065 48.734 1.00 94.25 139 LYS A N 1
ATOM 1018 C CA . LYS A 1 139 ? -35.174 -8.523 49.967 1.00 94.25 139 LYS A CA 1
ATOM 1019 C C . LYS A 1 139 ? -36.073 -8.318 51.189 1.00 94.25 139 LYS A C 1
ATOM 1021 O O . LYS A 1 139 ? -36.261 -9.256 51.950 1.00 94.25 139 LYS A O 1
ATOM 1026 N N . GLY A 1 140 ? -36.666 -7.136 51.352 1.00 95.94 140 GLY A N 1
ATOM 1027 C CA . GLY A 1 140 ? -37.563 -6.851 52.474 1.00 95.94 140 GLY A CA 1
ATOM 1028 C C . GLY A 1 140 ? -38.791 -7.767 52.517 1.00 95.94 140 GLY A C 1
ATOM 1029 O O . GLY A 1 140 ? -39.193 -8.200 53.594 1.00 95.94 140 GLY A O 1
ATOM 1030 N N . MET A 1 141 ? -39.361 -8.118 51.358 1.00 95.69 141 MET A N 1
ATOM 1031 C CA . MET A 1 141 ? -40.447 -9.105 51.278 1.00 95.69 141 MET A CA 1
ATOM 1032 C C . MET A 1 141 ? -39.986 -10.498 51.718 1.00 95.69 141 MET A C 1
ATOM 1034 O O . MET A 1 141 ? -40.676 -11.135 52.510 1.00 95.69 141 MET A O 1
ATOM 1038 N N . LEU A 1 142 ? -38.823 -10.954 51.245 1.00 96.69 142 LEU A N 1
ATOM 1039 C CA . LEU A 1 142 ? -38.251 -12.248 51.633 1.00 96.69 142 LEU A CA 1
ATOM 1040 C C . LEU A 1 142 ? -37.954 -12.309 53.138 1.00 96.69 142 LEU A C 1
ATOM 1042 O O . LEU A 1 142 ? -38.311 -13.287 53.793 1.00 96.69 142 LEU A O 1
ATOM 1046 N N . ASP A 1 143 ? -37.374 -11.245 53.697 1.00 96.75 143 ASP A N 1
ATOM 1047 C CA . ASP A 1 143 ? -37.084 -11.144 55.130 1.00 96.75 143 ASP A CA 1
ATOM 1048 C C . ASP A 1 143 ? -38.385 -11.178 55.963 1.00 96.75 143 ASP A C 1
ATOM 1050 O O . ASP A 1 143 ? -38.457 -11.864 56.985 1.00 96.75 143 ASP A O 1
ATOM 1054 N N . LYS A 1 144 ? -39.451 -10.494 55.511 1.00 96.62 144 LYS A N 1
ATOM 1055 C CA . LYS A 1 144 ? -40.771 -10.521 56.166 1.00 96.62 144 LYS A CA 1
ATOM 1056 C C . LYS A 1 144 ? -41.385 -11.924 56.160 1.00 96.62 144 LYS A C 1
ATOM 1058 O O . LYS A 1 144 ? -41.833 -12.377 57.208 1.00 96.62 144 LYS A O 1
ATOM 1063 N N . ILE A 1 145 ? -41.366 -12.609 55.015 1.00 96.06 145 ILE A N 1
ATOM 1064 C CA . ILE A 1 145 ? -41.860 -13.990 54.887 1.00 96.06 145 ILE A CA 1
ATOM 1065 C C . ILE A 1 145 ? -41.103 -14.913 55.850 1.00 96.06 145 ILE A C 1
ATOM 1067 O O . ILE A 1 145 ? -41.725 -15.681 56.580 1.00 96.06 145 ILE A O 1
ATOM 1071 N N . GLY A 1 146 ? -39.771 -14.805 55.908 1.00 94.75 146 GLY A N 1
ATOM 1072 C CA . GLY A 1 146 ? -38.956 -15.585 56.842 1.00 94.75 146 GLY A CA 1
ATOM 1073 C C . GLY A 1 146 ? -39.350 -15.353 58.305 1.00 94.75 146 GLY A C 1
ATOM 1074 O O . GLY A 1 146 ? -39.510 -16.308 59.066 1.00 94.75 146 GLY A O 1
ATOM 1075 N N . ASN A 1 147 ? -39.582 -14.096 58.688 1.00 95.50 147 ASN A N 1
ATOM 1076 C CA . ASN A 1 147 ? -40.029 -13.746 60.036 1.00 95.50 147 ASN A CA 1
ATOM 1077 C C . ASN A 1 147 ? -41.431 -14.282 60.360 1.00 95.50 147 ASN A C 1
ATOM 1079 O O . ASN A 1 147 ? -41.634 -14.802 61.456 1.00 95.50 147 ASN A O 1
ATOM 1083 N N . GLU A 1 148 ? -42.384 -14.194 59.428 1.00 93.25 148 GLU A N 1
ATOM 1084 C CA . GLU A 1 148 ? -43.739 -14.736 59.604 1.00 93.25 148 GLU A CA 1
ATOM 1085 C C . GLU A 1 148 ? -43.724 -16.265 59.751 1.00 93.25 148 GLU A C 1
ATOM 1087 O O . GLU A 1 148 ? -44.382 -16.790 60.648 1.00 93.25 148 GLU A O 1
ATOM 1092 N N . ILE A 1 149 ? -42.916 -16.978 58.956 1.00 90.38 149 ILE A N 1
ATOM 1093 C CA . ILE A 1 149 ? -42.725 -18.434 59.083 1.00 90.38 149 ILE A CA 1
ATOM 1094 C C . ILE A 1 149 ? -42.181 -18.790 60.473 1.00 90.38 149 ILE A C 1
ATOM 1096 O O . ILE A 1 149 ? -42.727 -19.666 61.146 1.00 90.38 149 ILE A O 1
ATOM 1100 N N . MET A 1 150 ? -41.133 -18.097 60.936 1.00 87.75 150 MET A N 1
ATOM 1101 C CA . MET A 1 150 ? -40.573 -18.324 62.275 1.00 87.75 150 MET A CA 1
ATOM 1102 C C . MET A 1 150 ? -41.578 -18.017 63.390 1.00 87.75 150 MET A C 1
ATOM 1104 O O . MET A 1 150 ? -41.607 -18.720 64.400 1.00 87.75 150 MET A O 1
ATOM 1108 N N . ALA A 1 151 ? -42.382 -16.962 63.240 1.00 88.06 151 ALA A N 1
ATOM 1109 C CA . ALA A 1 151 ? -43.404 -16.594 64.212 1.00 88.06 151 ALA A CA 1
ATOM 1110 C C . ALA A 1 151 ? -44.520 -17.645 64.271 1.00 88.06 151 ALA A C 1
ATOM 1112 O O . ALA A 1 151 ? -44.885 -18.081 65.361 1.00 88.06 151 ALA A O 1
ATOM 1113 N N . PHE A 1 152 ? -45.006 -18.107 63.116 1.00 84.69 152 PHE A N 1
ATOM 1114 C CA . PHE A 1 152 ? -46.025 -19.151 63.027 1.00 84.69 152 PHE A CA 1
ATOM 1115 C C . PHE A 1 152 ? -45.559 -20.461 63.671 1.00 84.69 152 PHE A C 1
ATOM 1117 O O . PHE A 1 152 ? -46.278 -21.033 64.487 1.00 84.69 152 PHE A O 1
ATOM 1124 N N . ALA A 1 153 ? -44.321 -20.883 63.393 1.00 81.19 153 ALA A N 1
ATOM 1125 C CA . ALA A 1 153 ? -43.725 -22.068 64.011 1.00 81.19 153 ALA A CA 1
ATOM 1126 C C . ALA A 1 153 ? -43.665 -21.986 65.550 1.00 81.19 153 ALA A C 1
ATOM 1128 O O . ALA A 1 153 ? -43.736 -23.010 66.222 1.00 81.19 153 ALA A O 1
ATOM 1129 N N . LYS A 1 154 ? -43.562 -20.778 66.124 1.00 80.44 154 LYS A N 1
ATOM 1130 C CA . LYS A 1 154 ? -43.581 -20.553 67.581 1.00 80.44 154 LYS A CA 1
ATOM 1131 C C . LYS A 1 154 ? -44.989 -20.427 68.167 1.00 80.44 154 LYS A C 1
ATOM 1133 O O . LYS A 1 154 ? -45.158 -20.638 69.363 1.00 80.44 154 LYS A O 1
ATOM 1138 N N . MET A 1 155 ? -45.979 -20.043 67.360 1.00 77.62 155 MET A N 1
ATOM 1139 C CA . MET A 1 155 ? -47.329 -19.715 67.830 1.00 77.62 155 MET A CA 1
ATOM 1140 C C . MET A 1 155 ? -48.143 -20.955 68.209 1.00 77.62 155 MET A C 1
ATOM 1142 O O . MET A 1 155 ? -48.990 -20.881 69.096 1.00 77.62 155 MET A O 1
ATOM 1146 N N . PHE A 1 156 ? -47.868 -22.100 67.580 1.00 67.69 156 PHE A N 1
ATOM 1147 C CA . PHE A 1 156 ? -48.452 -23.380 67.964 1.00 67.69 156 PHE A CA 1
ATOM 1148 C C . PHE A 1 156 ? -47.336 -24.293 68.481 1.00 67.69 156 PHE A C 1
ATOM 1150 O O . PHE A 1 156 ? -46.635 -24.906 67.675 1.00 67.69 156 PHE A O 1
ATOM 1157 N N . PRO A 1 157 ? -47.126 -24.406 69.806 1.00 72.81 157 PRO A N 1
ATOM 1158 C CA . PRO A 1 157 ? -46.152 -25.332 70.357 1.00 72.81 157 PRO A CA 1
ATOM 1159 C C . PRO A 1 157 ? -46.764 -26.734 70.283 1.00 72.81 157 PRO A C 1
ATOM 1161 O O . PRO A 1 157 ? -47.239 -27.279 71.282 1.00 72.81 157 PRO A O 1
ATOM 1164 N N . VAL A 1 158 ? -46.822 -27.287 69.064 1.00 71.94 158 VAL A N 1
ATOM 1165 C CA . VAL A 1 158 ? -47.398 -28.607 68.765 1.00 71.94 158 VAL A CA 1
ATOM 1166 C C . VAL A 1 158 ? -46.748 -29.644 69.673 1.00 71.94 158 VAL A C 1
ATOM 1168 O O . VAL A 1 158 ? -47.439 -30.471 70.248 1.00 71.94 158 VAL A O 1
ATOM 1171 N N . GLU A 1 159 ? -45.437 -29.528 69.875 1.00 74.19 159 GLU A N 1
ATOM 1172 C CA . GLU A 1 159 ? -44.650 -30.409 70.731 1.00 74.19 159 GLU A CA 1
ATOM 1173 C C . GLU A 1 159 ? -45.096 -30.352 72.200 1.00 74.19 159 GLU A C 1
ATOM 1175 O O . GLU A 1 159 ? -45.403 -31.386 7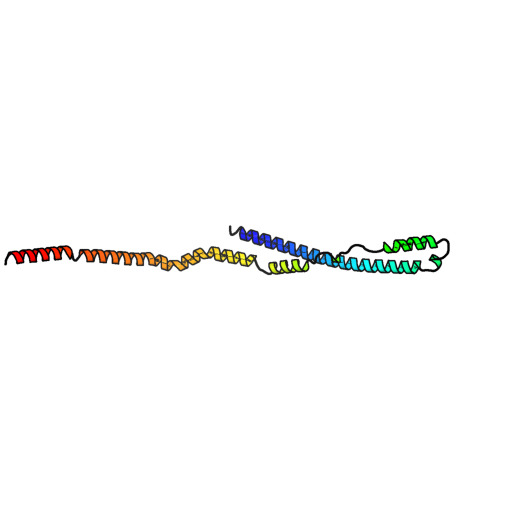2.787 1.00 74.19 159 GLU A O 1
ATOM 1180 N N . ALA A 1 160 ? -45.240 -29.155 72.780 1.00 79.31 160 ALA A N 1
ATOM 1181 C CA . ALA A 1 160 ? -45.701 -29.006 74.163 1.00 79.31 160 ALA A CA 1
ATOM 1182 C C . ALA A 1 160 ? -47.170 -29.427 74.336 1.00 79.31 160 ALA A C 1
ATOM 1184 O O . ALA A 1 160 ? -47.536 -30.040 75.338 1.00 79.31 160 ALA A O 1
ATOM 1185 N N . SER A 1 161 ? -48.016 -29.127 73.348 1.00 81.81 161 SER A N 1
ATOM 1186 C CA . SER A 1 161 ? -49.434 -29.502 73.356 1.00 81.81 161 SER A CA 1
ATOM 1187 C C . SER A 1 161 ? -49.610 -31.018 73.240 1.00 81.81 161 SER A C 1
ATOM 1189 O O . SER A 1 161 ? -50.404 -31.603 73.972 1.00 81.81 161 SER A O 1
ATOM 1191 N N . LEU A 1 162 ? -48.827 -31.670 72.377 1.00 81.50 162 LEU A N 1
ATOM 1192 C CA . LEU A 1 162 ? -48.814 -33.121 72.201 1.00 81.50 162 LEU A CA 1
ATOM 1193 C C . LEU A 1 162 ? -48.223 -33.831 73.425 1.00 81.50 162 LEU A C 1
ATOM 1195 O O . LEU A 1 162 ? -48.756 -34.857 73.850 1.00 81.50 162 LEU A O 1
ATOM 1199 N N . ALA A 1 163 ? -47.176 -33.269 74.033 1.00 85.19 163 ALA A N 1
ATOM 1200 C CA . ALA A 1 163 ? -46.620 -33.761 75.290 1.00 85.19 163 ALA A CA 1
ATOM 1201 C C . ALA A 1 163 ? -47.664 -33.706 76.415 1.00 85.19 163 ALA A C 1
ATOM 1203 O O . ALA A 1 163 ? -47.915 -34.718 77.066 1.00 85.19 163 ALA A O 1
ATOM 1204 N N . ASN A 1 164 ? -48.344 -32.568 76.588 1.00 84.50 164 ASN A N 1
ATOM 1205 C CA . ASN A 1 164 ? -49.414 -32.424 77.578 1.00 84.50 164 ASN A CA 1
ATOM 1206 C C . ASN A 1 164 ? -50.593 -33.365 77.309 1.00 84.50 164 ASN A C 1
ATOM 1208 O O . ASN A 1 164 ? -51.107 -33.978 78.243 1.00 84.50 164 ASN A O 1
ATOM 1212 N N . PHE A 1 165 ? -50.995 -33.533 76.048 1.00 86.88 165 PHE A N 1
ATOM 1213 C CA . PHE A 1 165 ? -52.046 -34.478 75.674 1.00 86.88 165 PHE A CA 1
ATOM 1214 C C . PHE A 1 165 ? -51.654 -35.927 75.998 1.00 86.88 165 PHE A C 1
ATOM 1216 O O . PHE A 1 165 ? -52.442 -36.673 76.575 1.00 86.88 165 PHE A O 1
ATOM 1223 N N . THR A 1 166 ? -50.409 -36.313 75.713 1.00 87.12 166 THR A N 1
ATOM 1224 C CA . THR A 1 166 ? -49.872 -37.643 76.046 1.00 87.12 166 THR A CA 1
ATOM 1225 C C . THR A 1 166 ? -49.834 -37.870 77.559 1.00 87.12 166 THR A C 1
ATOM 1227 O O . THR A 1 166 ? -50.205 -38.941 78.040 1.00 87.12 166 THR A O 1
ATOM 1230 N N . ILE A 1 167 ? -49.429 -36.856 78.332 1.00 87.69 167 ILE A N 1
ATOM 1231 C CA . ILE A 1 167 ? -49.457 -36.897 79.800 1.00 87.69 167 ILE A CA 1
ATOM 1232 C C . ILE A 1 167 ? -50.892 -37.084 80.303 1.00 87.69 167 ILE A C 1
ATOM 1234 O O . ILE A 1 167 ? -51.126 -37.964 81.130 1.00 87.69 167 ILE A O 1
ATOM 1238 N N . PHE A 1 168 ? -51.849 -36.311 79.783 1.00 88.50 168 PHE A N 1
ATOM 1239 C CA . PHE A 1 168 ? -53.263 -36.422 80.142 1.00 88.50 168 PHE A CA 1
ATOM 1240 C C . PHE A 1 168 ? -53.811 -37.831 79.879 1.00 88.50 168 PHE A C 1
ATOM 1242 O O . PHE A 1 168 ? -54.390 -38.439 80.780 1.00 88.50 168 PHE A O 1
ATOM 1249 N N . LEU A 1 169 ? -53.571 -38.393 78.689 1.00 87.06 169 LEU A N 1
ATOM 1250 C CA . LEU A 1 169 ? -53.992 -39.758 78.353 1.00 87.06 169 LEU A CA 1
ATOM 1251 C C . LEU A 1 169 ? -53.392 -40.802 79.304 1.00 87.06 169 LEU A C 1
ATOM 1253 O O . LEU A 1 169 ? -54.090 -41.716 79.738 1.00 87.06 169 LEU A O 1
ATOM 1257 N N . ASN A 1 170 ? -52.116 -40.656 79.664 1.00 84.81 170 ASN A N 1
ATOM 1258 C CA . ASN A 1 170 ? -51.449 -41.556 80.605 1.00 84.81 170 ASN A CA 1
ATOM 1259 C C . ASN A 1 170 ? -51.981 -41.428 82.040 1.00 84.81 170 ASN A C 1
ATOM 1261 O O . ASN A 1 170 ? -51.978 -42.409 82.778 1.00 84.81 170 ASN A O 1
ATOM 1265 N N . GLN A 1 171 ? -52.422 -40.242 82.460 1.00 85.38 171 GLN A N 1
ATOM 1266 C CA . GLN A 1 171 ? -53.054 -40.047 83.767 1.00 85.38 171 GLN A CA 1
ATOM 1267 C C . GLN A 1 171 ? -54.458 -40.656 83.804 1.00 85.38 171 GLN A C 1
ATOM 1269 O O . GLN A 1 171 ? -54.783 -41.373 84.747 1.00 85.38 171 GLN A O 1
ATOM 1274 N N . GLN A 1 172 ? -55.266 -40.439 82.764 1.00 81.25 172 GLN A N 1
ATOM 1275 C CA . GLN A 1 172 ? -56.609 -41.019 82.678 1.00 81.25 172 GLN A CA 1
ATOM 1276 C C . GLN A 1 172 ? -56.562 -42.552 82.645 1.00 81.25 172 GLN A C 1
ATOM 1278 O O . GLN A 1 172 ? -57.303 -43.193 83.381 1.00 81.25 172 GLN A O 1
ATOM 1283 N N . HIS A 1 173 ? -55.616 -43.143 81.909 1.00 71.06 173 HIS A N 1
ATOM 1284 C CA . HIS A 1 173 ? -55.406 -44.596 81.907 1.00 71.06 173 HIS A CA 1
ATOM 1285 C C . HIS A 1 173 ? -54.999 -45.189 83.261 1.00 71.06 173 HIS A C 1
ATOM 1287 O O . HIS A 1 173 ? -55.189 -46.379 83.463 1.00 71.06 173 HIS A O 1
ATOM 1293 N N . LYS A 1 174 ? -54.434 -44.405 84.187 1.00 71.19 174 LYS A N 1
ATOM 1294 C CA . LYS A 1 174 ? -54.092 -44.879 85.541 1.00 71.19 174 LYS A CA 1
ATOM 1295 C C . LYS A 1 174 ? -55.265 -44.823 86.522 1.00 71.19 174 LYS A C 1
ATOM 1297 O O . LYS A 1 174 ? -55.116 -45.274 87.652 1.00 71.19 174 LYS A O 1
ATOM 1302 N N . THR A 1 175 ? -56.379 -44.211 86.122 1.00 58.03 175 THR A N 1
ATOM 1303 C CA . THR A 1 175 ? -57.552 -43.972 86.982 1.00 58.03 175 THR A CA 1
ATOM 1304 C C . THR A 1 175 ? -58.718 -44.920 86.653 1.00 58.03 175 THR A C 1
ATOM 1306 O O . THR A 1 175 ? -59.790 -44.801 87.243 1.00 58.03 175 THR A O 1
ATOM 1309 N N . ILE A 1 176 ? -58.503 -45.856 85.723 1.00 50.56 176 ILE A N 1
ATOM 1310 C CA . ILE A 1 176 ? -59.388 -46.969 85.343 1.00 50.56 176 ILE A CA 1
ATOM 1311 C C . ILE A 1 176 ? -58.662 -48.261 85.716 1.00 50.56 176 ILE A C 1
ATOM 1313 O O . ILE A 1 176 ? -59.334 -49.180 86.231 1.00 50.56 176 ILE A O 1
#

Secondary structure (DSSP, 8-state):
-TTHHHHHHHHHHHHHHHHHHHHHHHHHHHHHHHHHHHHHHHHHHHHHHHHHHHTTSGGGTSSTTHHHHHHHHHHGGGSS----GGGSPP-HHHHHHHHHHHHS-HHHHHHHHHHHHHHHHHHHHHHHHHHHHHHHHHHHHHHHHHHHHHHHHHHS-HHHHHHHHHHHHHHHHT--

Foldseek 3Di:
DQVVVLVVVVVVLVVLVVVLVVLVVVQVVLVVVVVVQVVQQVVLVVVLVVLVVVLPPPVCCDDDNVVVSVVVNVCSVVSGDPDDSVPPDRSVVVNVVSVVVNVDPPNVVSVVVVVCVVCVVVVVCVVCVVVVVCVVVVVVVVVVVVVVVVVVCVVDPVVVVVVVVVVVVVVVVVVD

Sequence (176 aa):
ALRMAGAKVESAIKAMRETKEALENVSSSLETLQDGMGKLQASLAGERASLSNTLSDPACTNGAVSHTCNTIRSTLAQLGINADFSKLPDVSRALANVNTILKVDLSNIVQKGYASFNDTPTLVKDQTKNIVSALPRVKGMLDKIGNEIMAFAKMFPVEASLANFTIFLNQQHKTI